Protein AF-A0A1J3FVU3-F1 (afdb_monomer_lite)

Organism: Noccaea caerulescens (NCBI:txid107243)

Radius of gyration: 33.13 Å; chains: 1; bounding box: 73×45×78 Å

Secondary structure (DSSP, 8-state):
--HHHHHHHHHHHHHHHHHHHT-----HHHHHHHHHHHHHHS-----TT----TT--GGGGGTT--HHHHHHHTEE---TTPPP-SS-EE-----S-TTTT-

Foldseek 3Di:
DPVPVVVVVVVVVVVVVVVVVPPPVPPVVNVVVVVVVVVVPPDDPPCVVPDDCPPPPVVVCPPPDDVVVVQVVQWDPDDVPDDDDPDIDGDDDDDPDVVVVD

Sequence (102 aa):
MGKGQAYSVVASVLMLVYLSSQIECSNQVHALSRLYMSKRGVGSMDTSHFKAVKDLKPSSLRGNVNQEELRKRDLIRRLPGQPPVDFDQYGGYVTVDESAGR

pLDDT: mean 77.28, std 14.69, range [48.22, 97.12]

Structure (mmCIF, N/CA/C/O backbone):
data_AF-A0A1J3FVU3-F1
#
_entry.id   AF-A0A1J3FVU3-F1
#
loop_
_atom_site.group_PDB
_atom_site.id
_atom_site.type_symbol
_atom_site.label_atom_id
_atom_site.label_alt_id
_atom_site.label_comp_id
_atom_site.label_asym_id
_atom_site.label_entity_id
_atom_site.label_seq_id
_atom_site.pdbx_PDB_ins_code
_atom_site.Cartn_x
_atom_site.Cartn_y
_atom_site.Cartn_z
_atom_site.occupancy
_atom_site.B_iso_or_equiv
_atom_site.auth_seq_id
_atom_site.auth_comp_id
_atom_site.auth_asym_id
_atom_site.auth_atom_id
_atom_site.pdbx_PDB_model_num
ATOM 1 N N . MET A 1 1 ? -54.682 -20.276 50.214 1.00 52.09 1 MET A N 1
ATOM 2 C CA . MET A 1 1 ? -53.312 -20.186 49.655 1.00 52.09 1 MET A CA 1
ATOM 3 C C . MET A 1 1 ? -52.701 -18.860 50.082 1.00 52.09 1 MET A C 1
ATOM 5 O O . MET A 1 1 ? -53.370 -17.859 49.947 1.00 52.09 1 MET A O 1
ATOM 9 N N . GLY A 1 2 ? -51.505 -18.718 50.634 1.00 61.28 2 GLY A N 1
ATOM 10 C CA . GLY A 1 2 ? -50.454 -19.671 50.947 1.00 61.28 2 GLY A CA 1
ATOM 11 C C . GLY A 1 2 ? -49.245 -18.845 51.379 1.00 61.28 2 GLY A C 1
ATOM 12 O O . GLY A 1 2 ? -48.438 -18.484 50.538 1.00 61.28 2 GLY A O 1
ATOM 13 N N . LYS A 1 3 ? -49.113 -18.505 52.669 1.00 60.56 3 LYS A N 1
ATOM 14 C CA . LYS A 1 3 ? -47.926 -17.782 53.178 1.00 60.56 3 LYS A CA 1
ATOM 15 C C . LYS A 1 3 ? -46.625 -18.494 52.763 1.00 60.56 3 LYS A C 1
ATOM 17 O O . LYS A 1 3 ? -45.663 -17.840 52.392 1.00 60.56 3 LYS A O 1
ATOM 22 N N . GLY A 1 4 ? -46.651 -19.830 52.682 1.00 71.94 4 GLY A N 1
ATOM 23 C CA . GLY A 1 4 ? -45.573 -20.645 52.105 1.00 71.94 4 GLY A CA 1
ATOM 24 C C . GLY A 1 4 ? -45.281 -20.393 50.616 1.00 71.94 4 GLY A C 1
ATOM 25 O O . GLY A 1 4 ? -44.127 -20.459 50.215 1.00 71.94 4 GLY A O 1
ATOM 26 N N . GLN A 1 5 ? -46.286 -20.033 49.809 1.00 72.81 5 GLN A N 1
ATOM 27 C CA . GLN A 1 5 ? -46.096 -19.620 48.411 1.00 72.81 5 GLN A CA 1
ATOM 28 C C . GLN A 1 5 ? -45.350 -18.282 48.338 1.00 72.81 5 GLN A C 1
ATOM 30 O O . GLN A 1 5 ? -44.442 -18.138 47.532 1.00 72.81 5 GLN A O 1
ATOM 35 N N . ALA A 1 6 ? -45.656 -17.333 49.231 1.00 80.38 6 ALA A N 1
ATOM 36 C CA . ALA A 1 6 ? -44.948 -16.054 49.283 1.00 80.38 6 ALA A CA 1
ATOM 37 C C . ALA A 1 6 ? -43.465 -16.226 49.663 1.00 80.38 6 ALA A C 1
ATOM 39 O O . ALA A 1 6 ? -42.600 -15.653 49.007 1.00 80.38 6 ALA A O 1
ATOM 40 N N . TYR A 1 7 ? -43.151 -17.066 50.657 1.00 86.31 7 TYR A N 1
ATOM 41 C CA . TYR A 1 7 ? -41.756 -17.376 51.004 1.00 86.31 7 TYR A CA 1
ATOM 42 C C . TYR A 1 7 ? -41.020 -18.111 49.882 1.00 86.31 7 TYR A C 1
ATOM 44 O O . TYR A 1 7 ? -39.853 -17.826 49.632 1.00 86.31 7 TYR A O 1
ATOM 52 N N . SER A 1 8 ? -41.704 -19.017 49.177 1.00 87.44 8 SER A N 1
ATOM 53 C CA . SER A 1 8 ? -41.144 -19.717 48.019 1.00 87.44 8 SER A CA 1
ATOM 54 C C . SER A 1 8 ? -40.815 -18.753 46.876 1.00 87.44 8 SER A C 1
ATOM 56 O O . SER A 1 8 ? -39.725 -18.832 46.312 1.00 87.44 8 SER A O 1
ATOM 58 N N . VAL A 1 9 ? -41.699 -17.791 46.596 1.00 90.69 9 VAL A N 1
ATOM 59 C CA . VAL A 1 9 ? -41.454 -16.744 45.596 1.00 90.69 9 VAL A CA 1
ATOM 60 C C . VAL A 1 9 ? -40.267 -15.875 46.012 1.00 90.69 9 VAL A C 1
ATOM 62 O O . VAL A 1 9 ? -39.345 -15.695 45.222 1.00 90.69 9 VAL A O 1
ATOM 65 N N . VAL A 1 10 ? -40.218 -15.407 47.261 1.00 91.75 10 VAL A N 1
ATOM 66 C CA . VAL A 1 10 ? -39.093 -14.594 47.758 1.00 91.75 10 VAL A CA 1
ATOM 67 C C . VAL A 1 10 ? -37.770 -15.363 47.679 1.00 91.75 10 VAL A C 1
ATOM 69 O O . VAL A 1 10 ? -36.782 -14.821 47.189 1.00 91.75 10 VAL A O 1
ATOM 72 N N . ALA A 1 11 ? -37.747 -16.637 48.076 1.00 91.81 11 ALA A N 1
ATOM 73 C CA . ALA A 1 11 ? -36.559 -17.480 47.967 1.00 91.81 11 ALA A CA 1
ATOM 74 C C . ALA A 1 11 ? -36.118 -17.672 46.505 1.00 91.81 11 ALA A C 1
ATOM 76 O O . ALA A 1 11 ? -34.929 -17.585 46.207 1.00 91.81 11 ALA A O 1
ATOM 77 N N . SER A 1 12 ? -37.064 -17.871 45.581 1.00 90.12 12 SER A N 1
ATOM 78 C CA . SER A 1 12 ? -36.758 -17.997 44.150 1.00 90.12 12 SER A CA 1
ATOM 79 C C . SER A 1 12 ? -36.174 -16.709 43.559 1.00 90.12 12 SER A C 1
ATOM 81 O O . SER A 1 12 ? -35.201 -16.766 42.810 1.00 90.12 12 SER A O 1
ATOM 83 N N . VAL A 1 13 ? -36.690 -15.542 43.960 1.00 93.25 13 VAL A N 1
ATOM 84 C CA . VAL A 1 13 ? -36.169 -14.234 43.539 1.00 93.25 13 VAL A CA 1
ATOM 85 C C . VAL A 1 13 ? -34.751 -14.024 44.069 1.00 93.25 13 VAL A C 1
ATOM 87 O O . VAL A 1 13 ? -33.869 -13.637 43.308 1.00 93.25 13 VAL A O 1
ATOM 90 N N . LEU A 1 14 ? -34.497 -14.341 45.342 1.00 91.12 14 LEU A N 1
ATOM 91 C CA . LEU A 1 14 ? -33.158 -14.242 45.932 1.00 91.12 14 LEU A CA 1
ATOM 92 C C . LEU A 1 14 ? -32.148 -15.172 45.241 1.00 91.12 14 LEU A C 1
ATOM 94 O O . LEU A 1 14 ? -31.016 -14.763 44.989 1.00 91.12 14 LEU A O 1
ATOM 98 N N . MET A 1 15 ? -32.563 -16.388 44.872 1.00 91.12 15 MET A N 1
ATOM 99 C CA . MET A 1 15 ? -31.726 -17.324 44.114 1.00 91.12 15 MET A CA 1
ATOM 100 C C . MET A 1 15 ? -31.393 -16.805 42.711 1.00 91.12 15 MET A C 1
ATOM 102 O O . MET A 1 15 ? -30.247 -16.914 42.277 1.00 91.12 15 MET A O 1
ATOM 106 N N . LEU A 1 16 ? -32.361 -16.207 42.011 1.00 88.12 16 LEU A N 1
ATOM 107 C CA . LEU A 1 16 ? -32.132 -15.605 40.693 1.00 88.12 16 LEU A CA 1
ATOM 108 C C . LEU A 1 16 ? -31.172 -14.411 40.769 1.00 88.12 16 LEU A C 1
ATOM 110 O O . LEU A 1 16 ? -30.280 -14.293 39.930 1.00 88.12 16 LEU A O 1
ATOM 114 N N . VAL A 1 17 ? -31.302 -13.568 41.798 1.00 88.69 17 VAL A N 1
ATOM 115 C CA . VAL A 1 17 ? -30.371 -12.454 42.040 1.00 88.69 17 VAL A CA 1
ATOM 116 C C . VAL A 1 17 ? -28.959 -12.981 42.307 1.00 88.69 17 VAL A C 1
ATOM 118 O O . VAL A 1 17 ? -28.018 -12.526 41.658 1.00 88.69 17 VAL A O 1
ATOM 121 N N . TYR A 1 18 ? -28.807 -13.992 43.167 1.00 87.62 18 TYR A N 1
ATOM 122 C CA . TYR A 1 18 ? -27.510 -14.614 43.453 1.00 87.62 18 TYR A CA 1
ATOM 123 C C . TYR A 1 18 ? -26.842 -15.198 42.197 1.00 87.62 18 TYR A C 1
ATOM 125 O O . TYR A 1 18 ? -25.661 -14.960 41.950 1.00 87.62 18 TYR A O 1
ATOM 133 N N . LEU A 1 19 ? -27.609 -15.904 41.360 1.00 83.19 19 LEU A N 1
ATOM 134 C CA . LEU A 1 19 ?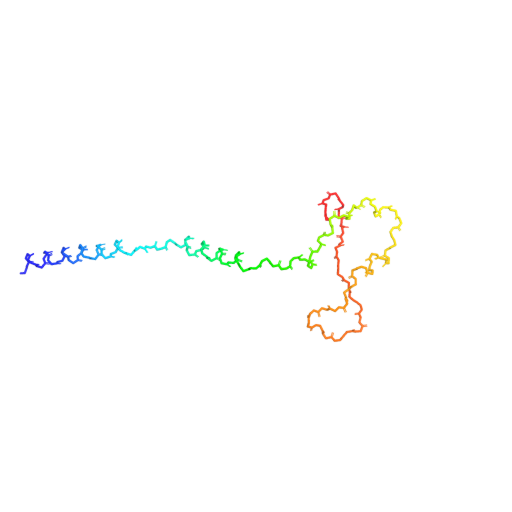 -27.131 -16.437 40.081 1.00 83.19 19 LEU A CA 1
ATOM 135 C C . LEU A 1 19 ? -26.708 -15.321 39.117 1.00 83.19 19 LEU A C 1
ATOM 137 O O . LEU A 1 19 ? -25.677 -15.446 38.462 1.00 83.19 19 LEU A O 1
ATOM 141 N N . SER A 1 20 ? -27.456 -14.214 39.059 1.00 77.19 20 SER A N 1
ATOM 142 C CA . SER A 1 20 ? -27.122 -13.070 38.200 1.00 77.19 20 SER A CA 1
ATOM 143 C C . SER A 1 20 ? -25.865 -12.315 38.647 1.00 77.19 20 SER A C 1
ATOM 145 O O . SER A 1 20 ? -25.141 -11.802 37.799 1.00 77.19 20 SER A O 1
ATOM 147 N N . SER A 1 21 ? -25.543 -12.308 39.947 1.00 74.38 21 SER A N 1
ATOM 148 C CA . SER A 1 21 ? -24.286 -11.745 40.466 1.00 74.38 21 SER A CA 1
ATOM 149 C C . SER A 1 21 ? -23.052 -12.567 40.084 1.00 74.38 21 SER A C 1
ATOM 151 O O . SER A 1 21 ? -21.954 -12.023 40.047 1.00 74.38 21 SER A O 1
ATOM 153 N N . GLN A 1 22 ? -23.226 -13.860 39.788 1.00 67.75 22 GLN A N 1
ATOM 154 C CA . GLN A 1 22 ? -22.149 -14.751 39.340 1.00 67.75 22 GLN A CA 1
ATOM 155 C C . GLN A 1 22 ? -21.923 -14.709 37.826 1.00 67.75 22 GLN A C 1
ATOM 157 O O . GLN A 1 22 ? -20.960 -15.293 37.331 1.00 67.75 22 GLN A O 1
ATOM 162 N N . ILE A 1 23 ? -22.788 -14.014 37.077 1.00 68.69 23 ILE A N 1
ATOM 163 C CA . ILE A 1 23 ? -22.532 -13.690 35.675 1.00 68.69 23 ILE A CA 1
ATOM 164 C C . ILE A 1 23 ? -21.496 -12.568 35.683 1.00 68.69 23 ILE A C 1
ATOM 166 O O . ILE A 1 23 ? -21.810 -11.385 35.572 1.00 68.69 23 ILE A O 1
ATOM 170 N N . GLU A 1 24 ? -20.241 -12.959 35.880 1.00 61.56 24 GLU A N 1
ATOM 171 C CA . GLU A 1 24 ? -19.076 -12.114 35.697 1.00 61.56 24 GLU A CA 1
ATOM 172 C C . GLU A 1 24 ? -19.082 -11.690 34.225 1.00 61.56 24 GLU A C 1
ATOM 174 O O . GLU A 1 24 ? -18.655 -12.418 33.326 1.00 61.56 24 GLU A O 1
ATOM 179 N N . CYS A 1 25 ? -19.710 -10.545 33.955 1.00 54.75 25 CYS A N 1
ATOM 180 C CA . CYS A 1 25 ? -19.777 -9.962 32.631 1.00 54.75 25 CYS A CA 1
ATOM 181 C C . CYS A 1 25 ? -18.339 -9.620 32.258 1.00 54.75 25 CYS A C 1
ATOM 183 O O . CYS A 1 25 ? -17.805 -8.589 32.666 1.00 54.75 25 CYS A O 1
ATOM 185 N N . SER A 1 26 ? -17.663 -10.530 31.555 1.00 66.00 26 SER A N 1
ATOM 186 C CA . SER A 1 26 ? -16.329 -10.265 31.048 1.00 66.00 26 SER A CA 1
ATOM 187 C C . SER A 1 26 ? -16.460 -9.038 30.160 1.00 66.00 26 SER A C 1
ATOM 189 O O . SER A 1 26 ? -17.099 -9.101 29.106 1.00 66.00 26 SER A O 1
ATOM 191 N N . ASN A 1 27 ? -15.934 -7.908 30.632 1.00 73.00 27 ASN A N 1
ATOM 192 C CA . ASN A 1 27 ? -16.123 -6.633 29.964 1.00 73.00 27 ASN A CA 1
ATOM 193 C C . ASN A 1 27 ? -15.737 -6.796 28.493 1.00 73.00 27 ASN A C 1
ATOM 195 O O . ASN A 1 27 ? -14.664 -7.317 28.185 1.00 73.00 27 ASN A O 1
ATOM 199 N N . GLN A 1 28 ? -16.584 -6.331 27.576 1.00 76.62 28 GLN A N 1
ATOM 200 C CA . GLN A 1 28 ? -16.299 -6.336 26.136 1.00 76.62 28 GLN A CA 1
ATOM 201 C C . GLN A 1 28 ? -14.924 -5.707 25.831 1.00 76.62 28 GLN A C 1
ATOM 203 O O . GLN A 1 28 ? -14.226 -6.121 24.909 1.00 76.62 28 GLN A O 1
ATOM 208 N N . VAL A 1 29 ? -14.493 -4.771 26.682 1.00 80.88 29 VAL A N 1
ATOM 209 C CA . VAL A 1 29 ? -13.154 -4.166 26.719 1.00 80.88 29 VAL A CA 1
ATOM 210 C C . VAL A 1 29 ? -12.036 -5.204 26.866 1.00 80.88 29 VAL A C 1
ATOM 212 O O . VAL A 1 29 ? -11.013 -5.098 26.199 1.00 80.88 29 VAL A O 1
ATOM 215 N N . HIS A 1 30 ? -12.216 -6.227 27.699 1.00 82.94 30 HIS A N 1
ATOM 216 C CA . HIS A 1 30 ? -11.240 -7.295 27.904 1.00 82.94 30 HIS A CA 1
ATOM 217 C C . HIS A 1 30 ? -11.138 -8.212 26.674 1.00 82.94 30 HIS A C 1
ATOM 219 O O . HIS A 1 30 ? -10.037 -8.569 26.251 1.00 82.94 30 HIS A O 1
ATOM 225 N N . ALA A 1 31 ? -12.273 -8.528 26.039 1.00 84.12 31 ALA A N 1
ATOM 226 C CA . ALA A 1 31 ? -12.302 -9.263 24.774 1.00 84.12 31 ALA A CA 1
ATOM 227 C C . ALA A 1 31 ? -11.647 -8.463 23.631 1.00 84.12 31 ALA A C 1
ATOM 229 O O . ALA A 1 31 ? -10.825 -9.002 22.888 1.00 84.12 31 ALA A O 1
ATOM 230 N N . LEU A 1 32 ? -11.937 -7.160 23.540 1.00 83.25 32 LEU A N 1
ATOM 231 C CA . LEU A 1 32 ? -11.323 -6.251 22.572 1.00 83.25 32 LEU A CA 1
ATOM 232 C C . LEU A 1 32 ? -9.816 -6.091 22.812 1.00 83.25 32 LEU A C 1
ATOM 234 O O . LEU A 1 32 ? -9.038 -6.128 21.863 1.00 83.25 32 LEU A O 1
ATOM 238 N N . SER A 1 33 ? -9.395 -5.966 24.073 1.00 85.75 33 SER A N 1
ATOM 239 C CA . SER A 1 33 ? -7.984 -5.890 24.463 1.00 85.75 33 SER A CA 1
ATOM 240 C C . SER A 1 33 ? -7.229 -7.157 24.053 1.00 85.75 33 SER A C 1
ATOM 242 O O . SER A 1 33 ? -6.186 -7.068 23.406 1.00 85.75 33 SER A O 1
ATOM 244 N N . ARG A 1 34 ? -7.794 -8.348 24.304 1.00 86.25 34 ARG A N 1
ATOM 245 C CA . ARG A 1 34 ? -7.217 -9.624 23.840 1.00 86.25 34 ARG A CA 1
ATOM 246 C C . ARG A 1 34 ? -7.073 -9.682 22.320 1.00 86.25 34 ARG A C 1
ATOM 248 O O . ARG A 1 34 ? -6.019 -10.091 21.842 1.00 86.25 34 ARG A O 1
ATOM 255 N N . LEU A 1 35 ? -8.088 -9.247 21.572 1.00 85.69 35 LEU A N 1
ATOM 256 C CA . LEU A 1 35 ? -8.059 -9.224 20.105 1.00 85.69 35 LEU A CA 1
ATOM 257 C C . LEU A 1 35 ? -7.040 -8.212 19.555 1.00 85.69 35 LEU A C 1
ATOM 259 O O . LEU A 1 35 ? -6.337 -8.473 18.579 1.00 85.69 35 LEU A O 1
ATOM 263 N N . TYR A 1 36 ? -6.920 -7.055 20.200 1.00 83.06 36 TYR A N 1
ATOM 264 C CA . TYR A 1 36 ? -5.924 -6.052 19.845 1.00 83.06 36 TYR A CA 1
ATOM 265 C C . TYR A 1 36 ? -4.496 -6.565 20.070 1.00 83.06 36 TYR A C 1
ATOM 267 O O . TYR A 1 36 ? -3.634 -6.422 19.199 1.00 83.06 36 TYR A O 1
ATOM 275 N N . MET A 1 37 ? -4.253 -7.211 21.213 1.00 80.50 37 MET A N 1
ATOM 276 C CA . MET A 1 37 ? -2.949 -7.788 21.538 1.00 80.50 37 MET A CA 1
ATOM 277 C C . MET A 1 37 ? -2.619 -8.995 20.655 1.00 80.50 37 MET A C 1
ATOM 279 O O . MET A 1 37 ? -1.475 -9.122 20.226 1.00 80.50 37 MET A O 1
ATOM 283 N N . SER A 1 38 ? -3.599 -9.830 20.288 1.00 78.56 38 SER A N 1
ATOM 284 C CA . SER A 1 38 ? -3.374 -10.924 19.334 1.00 78.56 38 SER A CA 1
ATOM 285 C C . SER A 1 38 ? -3.026 -10.403 17.939 1.00 78.56 38 SER A C 1
ATOM 287 O O . SER A 1 38 ? -2.141 -10.953 17.291 1.00 78.56 38 SER A O 1
ATOM 289 N N . LYS A 1 39 ? -3.654 -9.304 17.491 1.00 73.25 39 LYS A N 1
ATOM 290 C CA . LYS A 1 39 ? -3.312 -8.650 16.218 1.00 73.25 39 LYS A CA 1
ATOM 291 C C . LYS A 1 39 ? -1.896 -8.060 16.229 1.00 73.25 39 LYS A C 1
ATOM 293 O O . LYS A 1 39 ? -1.245 -8.041 15.192 1.00 73.25 39 LYS A O 1
ATOM 298 N N . ARG A 1 40 ? -1.414 -7.580 17.380 1.00 64.94 40 ARG A N 1
ATOM 299 C CA . ARG A 1 40 ? -0.036 -7.080 17.539 1.00 64.94 40 ARG A CA 1
ATOM 300 C C . ARG A 1 40 ? 1.006 -8.188 17.714 1.00 64.94 40 ARG A C 1
ATOM 302 O O . ARG A 1 40 ? 2.161 -7.966 17.372 1.00 64.94 40 ARG A O 1
ATOM 309 N N . GLY A 1 41 ? 0.617 -9.345 18.252 1.00 61.69 41 GLY A N 1
ATOM 310 C CA . GLY A 1 41 ? 1.520 -10.467 18.533 1.00 61.69 41 GLY A CA 1
ATOM 311 C C . GLY A 1 41 ? 1.877 -11.322 17.315 1.00 61.69 41 GLY A C 1
ATOM 312 O O . GLY A 1 41 ? 2.876 -12.038 17.346 1.00 61.69 41 GLY A O 1
ATOM 313 N N . VAL A 1 42 ? 1.105 -11.241 16.228 1.00 59.81 42 VAL A N 1
ATOM 314 C CA . VAL A 1 42 ? 1.441 -11.917 14.971 1.00 59.81 42 VAL A CA 1
ATOM 315 C C . VAL A 1 42 ? 2.418 -11.044 14.205 1.00 59.81 42 VAL A C 1
ATOM 317 O O . VAL A 1 42 ? 2.002 -10.161 13.465 1.00 59.81 42 VAL A O 1
ATOM 320 N N .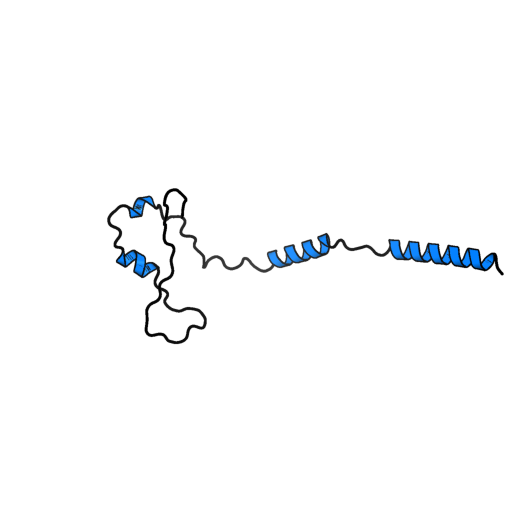 GLY A 1 43 ? 3.701 -11.317 14.465 1.00 62.03 43 GLY A N 1
ATOM 321 C CA . GLY A 1 43 ? 4.848 -11.104 13.589 1.00 62.03 43 GLY A CA 1
ATOM 322 C C . GLY A 1 43 ? 4.963 -9.709 13.002 1.00 62.03 43 GLY A C 1
ATOM 323 O O . GLY A 1 43 ? 4.176 -9.343 12.141 1.00 62.03 43 GLY A O 1
ATOM 324 N N . SER A 1 44 ? 6.001 -8.977 13.422 1.00 62.34 44 SER A N 1
ATOM 325 C CA . SER A 1 44 ? 6.589 -7.848 12.691 1.00 62.34 44 SER A CA 1
ATOM 326 C C . SER A 1 44 ? 6.347 -8.006 11.192 1.00 62.34 44 SER A C 1
ATOM 328 O O . SER A 1 44 ? 7.072 -8.751 10.533 1.00 62.34 44 SER A O 1
ATOM 330 N N . MET A 1 45 ? 5.282 -7.372 10.684 1.00 64.69 45 MET A N 1
ATOM 331 C CA . MET A 1 45 ? 4.943 -7.441 9.273 1.00 64.69 45 MET A CA 1
ATOM 332 C C . MET A 1 45 ? 6.188 -6.964 8.556 1.00 64.69 45 MET A C 1
ATOM 334 O O . MET A 1 45 ? 6.684 -5.883 8.894 1.00 64.69 45 MET A O 1
ATOM 338 N N . ASP A 1 46 ? 6.741 -7.820 7.696 1.00 64.44 46 ASP A N 1
ATOM 339 C CA . ASP A 1 46 ? 8.034 -7.577 7.084 1.00 64.44 46 ASP A CA 1
ATOM 340 C C . ASP A 1 46 ? 7.968 -6.277 6.286 1.00 64.44 46 ASP A C 1
ATOM 342 O O . ASP A 1 46 ? 7.477 -6.196 5.162 1.00 64.44 46 ASP A O 1
ATOM 346 N N . THR A 1 47 ? 8.407 -5.220 6.950 1.00 64.50 47 THR A N 1
ATOM 347 C CA . THR A 1 47 ? 8.442 -3.860 6.437 1.00 64.50 47 THR A CA 1
ATOM 348 C C . THR A 1 47 ? 9.804 -3.586 5.817 1.00 64.50 47 THR A C 1
ATOM 350 O O . THR A 1 47 ? 10.024 -2.480 5.333 1.00 64.50 47 THR A O 1
ATOM 353 N N . SER A 1 48 ? 10.699 -4.586 5.758 1.00 67.25 48 SER A N 1
ATOM 354 C CA . SER A 1 48 ? 11.999 -4.467 5.095 1.00 67.25 48 SER A CA 1
ATOM 355 C C . SER A 1 48 ? 11.860 -4.181 3.597 1.00 67.25 48 SER A C 1
ATOM 357 O O . SER A 1 48 ? 12.683 -3.463 3.030 1.00 67.25 48 SER A O 1
ATOM 359 N N . HIS A 1 49 ? 10.771 -4.643 2.972 1.00 66.75 49 HIS A N 1
ATOM 360 C CA . HIS A 1 49 ? 10.418 -4.298 1.594 1.00 66.75 49 HIS A CA 1
ATOM 361 C C . HIS A 1 49 ? 10.025 -2.825 1.415 1.00 66.75 49 HIS A C 1
ATOM 363 O O . HIS A 1 49 ? 10.128 -2.291 0.311 1.00 66.75 49 HIS A O 1
ATOM 369 N N . PHE A 1 50 ? 9.594 -2.143 2.479 1.00 67.94 50 PHE A N 1
ATOM 370 C CA . PHE A 1 50 ? 9.205 -0.739 2.434 1.00 67.94 50 PHE A CA 1
ATOM 371 C C . PHE A 1 50 ? 10.312 0.147 3.007 1.00 67.94 50 PHE A C 1
ATOM 373 O O . PHE A 1 50 ? 10.278 0.598 4.153 1.00 67.94 50 PHE A O 1
ATOM 380 N N . LYS A 1 51 ? 11.306 0.456 2.173 1.00 66.00 51 LYS A N 1
ATOM 381 C CA . LYS A 1 51 ? 12.272 1.510 2.481 1.00 66.00 51 LYS A CA 1
ATOM 382 C C . LYS A 1 51 ? 11.657 2.852 2.095 1.00 66.00 51 LYS A C 1
ATOM 384 O O . LYS A 1 51 ? 11.774 3.287 0.953 1.00 66.00 51 LYS A O 1
ATOM 389 N N . ALA A 1 52 ? 10.986 3.504 3.047 1.00 60.41 52 ALA A N 1
ATOM 390 C CA . ALA A 1 52 ? 10.574 4.894 2.877 1.00 60.41 52 ALA A CA 1
ATOM 391 C C . ALA A 1 52 ? 11.804 5.707 2.447 1.00 60.41 52 ALA A C 1
ATOM 393 O O . ALA A 1 52 ? 12.820 5.710 3.150 1.00 60.41 52 ALA A O 1
ATOM 394 N N . VAL A 1 53 ? 11.738 6.348 1.280 1.00 64.56 53 VAL A N 1
ATOM 395 C CA . VAL A 1 53 ? 12.834 7.172 0.770 1.00 64.56 53 VAL A CA 1
ATOM 396 C C . VAL A 1 53 ? 12.884 8.450 1.608 1.00 64.56 53 VAL A C 1
ATOM 398 O O . VAL A 1 53 ? 12.290 9.463 1.261 1.00 64.56 53 VAL A O 1
ATOM 401 N N . LYS A 1 54 ? 13.544 8.381 2.769 1.00 59.47 54 LYS A N 1
ATOM 402 C CA . LYS A 1 54 ? 13.672 9.503 3.714 1.00 59.47 54 LYS A CA 1
ATOM 403 C C . LYS A 1 54 ? 14.630 10.595 3.221 1.00 59.47 54 LYS A C 1
ATOM 405 O O . LYS A 1 54 ? 14.595 11.699 3.746 1.00 59.47 54 LYS A O 1
ATOM 410 N N . ASP A 1 55 ? 15.426 10.301 2.192 1.00 54.34 55 ASP A N 1
ATOM 411 C CA . ASP A 1 55 ? 16.541 11.147 1.750 1.00 54.34 55 ASP A CA 1
ATOM 412 C C . ASP A 1 55 ? 16.330 11.834 0.393 1.00 54.34 55 ASP A C 1
ATOM 414 O O . ASP A 1 55 ? 17.278 12.372 -0.183 1.00 54.34 55 ASP A O 1
ATOM 418 N N . LEU A 1 56 ? 15.102 11.883 -0.136 1.00 56.50 56 LEU A N 1
ATOM 419 C CA . LEU A 1 56 ? 14.819 12.819 -1.226 1.00 56.50 56 LEU A CA 1
ATOM 420 C C . LEU A 1 56 ? 14.699 14.213 -0.621 1.00 56.50 56 LEU A C 1
ATOM 422 O O . LEU A 1 56 ? 13.610 14.677 -0.302 1.00 56.50 56 LEU A O 1
ATOM 426 N N . LYS A 1 57 ? 15.839 14.889 -0.457 1.00 53.88 57 LYS A N 1
ATOM 427 C CA . LYS A 1 57 ? 15.848 16.346 -0.354 1.00 53.88 57 LYS A CA 1
ATOM 428 C C . LYS A 1 57 ? 15.189 16.878 -1.634 1.00 53.88 57 LYS A C 1
ATOM 430 O O . LYS A 1 57 ? 15.792 16.741 -2.697 1.00 53.88 57 LYS A O 1
ATOM 435 N N . PRO A 1 58 ? 14.006 17.513 -1.580 1.00 52.34 58 PRO A N 1
ATOM 436 C CA . PRO A 1 58 ? 13.412 18.119 -2.773 1.00 52.34 58 PRO A CA 1
ATOM 437 C C . PRO A 1 58 ? 14.335 19.193 -3.377 1.00 52.34 58 PRO A C 1
ATOM 439 O O . PRO A 1 58 ? 14.287 19.470 -4.571 1.00 52.34 58 PRO A O 1
ATOM 442 N N . SER A 1 59 ? 15.270 19.731 -2.585 1.00 48.44 59 SER A N 1
ATOM 443 C CA . SER A 1 59 ? 16.249 20.721 -3.028 1.00 48.44 59 SER A CA 1
ATOM 444 C C . SER A 1 59 ? 17.377 20.189 -3.924 1.00 48.44 59 SER A C 1
ATOM 446 O O . SER A 1 59 ? 17.997 21.000 -4.609 1.00 48.44 59 SER A O 1
ATOM 448 N N . SER A 1 60 ? 17.645 18.875 -3.992 1.00 48.22 60 SER A N 1
ATOM 449 C CA . SER A 1 60 ? 18.629 18.322 -4.947 1.00 48.22 60 SER A CA 1
ATOM 450 C C . SER A 1 60 ? 18.037 18.014 -6.326 1.00 48.22 60 SER A C 1
ATOM 452 O O . SER A 1 60 ? 18.790 17.739 -7.256 1.00 48.22 60 SER A O 1
ATOM 454 N N . LEU A 1 61 ? 16.713 18.124 -6.497 1.00 51.84 61 LEU A N 1
ATOM 455 C CA . LEU A 1 61 ? 16.039 17.975 -7.793 1.00 51.84 61 LEU A CA 1
ATOM 456 C C . LEU A 1 61 ? 16.014 19.273 -8.622 1.00 51.84 61 LEU A C 1
ATOM 458 O O . LEU A 1 61 ? 15.536 19.289 -9.753 1.00 51.84 61 LEU A O 1
ATOM 462 N N . ARG A 1 62 ? 16.543 20.375 -8.082 1.00 50.06 62 ARG A N 1
ATOM 463 C CA . ARG A 1 62 ? 16.513 21.691 -8.737 1.00 50.06 62 ARG A CA 1
ATOM 464 C C . ARG A 1 62 ? 17.644 21.915 -9.750 1.00 50.06 62 ARG A C 1
ATOM 466 O O . ARG A 1 62 ? 17.697 22.971 -10.372 1.00 50.06 62 ARG A O 1
ATOM 473 N N . GLY A 1 63 ? 18.547 20.946 -9.917 1.00 52.03 63 GLY A N 1
ATOM 474 C CA . GLY A 1 63 ? 19.599 20.967 -10.935 1.00 52.03 63 GLY A CA 1
ATOM 475 C C . GLY A 1 63 ? 19.324 19.928 -12.017 1.00 52.03 63 GLY A C 1
ATOM 476 O O . GLY A 1 63 ? 19.516 18.747 -11.760 1.00 52.03 63 GLY A O 1
ATOM 477 N N . ASN A 1 64 ? 18.867 20.362 -13.198 1.00 56.44 64 ASN A N 1
ATOM 478 C CA . ASN A 1 64 ? 18.743 19.564 -14.432 1.00 56.44 64 ASN A CA 1
ATOM 479 C C . ASN A 1 64 ? 18.345 18.090 -14.232 1.00 56.44 64 ASN A C 1
ATOM 481 O O . ASN A 1 64 ? 19.024 17.175 -14.699 1.00 56.44 64 ASN A O 1
ATOM 485 N N . VAL A 1 65 ? 17.239 17.835 -13.534 1.00 61.94 65 VAL A N 1
ATOM 486 C CA . VAL A 1 65 ? 16.735 16.467 -13.424 1.00 61.94 65 VAL A CA 1
ATOM 487 C C . VAL A 1 65 ? 16.118 16.079 -14.758 1.00 61.94 65 VAL A C 1
ATOM 489 O O . VAL A 1 65 ? 15.102 16.633 -15.174 1.00 61.94 65 VAL A O 1
ATOM 492 N N . ASN A 1 66 ? 16.746 15.117 -15.432 1.00 78.12 66 ASN A N 1
ATOM 493 C CA . ASN A 1 66 ? 16.202 14.533 -16.646 1.00 78.12 66 ASN A CA 1
ATOM 494 C C . ASN A 1 66 ? 14.845 13.880 -16.324 1.00 78.12 66 ASN A C 1
ATOM 496 O O . ASN A 1 66 ? 14.784 12.896 -15.584 1.00 78.12 66 ASN A O 1
ATOM 500 N N . GLN A 1 67 ? 13.759 14.426 -16.876 1.00 76.75 67 GLN A N 1
ATOM 501 C CA . GLN A 1 67 ? 12.400 13.904 -16.687 1.00 76.75 67 GLN A CA 1
ATOM 502 C C . GLN A 1 67 ? 12.274 12.444 -17.135 1.00 76.75 67 GLN A C 1
ATOM 504 O O . GLN A 1 67 ? 11.477 11.689 -16.578 1.00 76.75 67 GLN A O 1
ATOM 509 N N . GLU A 1 68 ? 13.095 12.018 -18.094 1.00 82.06 68 GLU A N 1
ATOM 510 C CA . GLU A 1 68 ? 13.118 10.636 -18.554 1.00 82.06 68 GLU A CA 1
ATOM 511 C C . GLU A 1 68 ? 13.576 9.671 -17.449 1.00 82.06 68 GLU A C 1
ATOM 513 O O . GLU A 1 68 ? 12.998 8.600 -17.274 1.00 82.06 68 GLU A O 1
ATOM 518 N N . GLU A 1 69 ? 14.552 10.080 -16.635 1.00 83.44 69 GLU A N 1
ATOM 519 C CA . GLU A 1 69 ? 15.041 9.290 -15.502 1.00 83.44 69 GLU A CA 1
ATOM 520 C C . GLU A 1 69 ? 14.046 9.271 -14.335 1.00 83.44 69 GLU A C 1
ATOM 522 O O . GLU A 1 69 ? 13.976 8.289 -13.597 1.00 83.44 69 GLU A O 1
ATOM 527 N N . LEU A 1 70 ? 13.238 10.324 -14.166 1.00 82.62 70 LEU A N 1
ATOM 528 C CA . LEU A 1 70 ? 12.119 10.309 -13.214 1.00 82.62 70 LEU A CA 1
ATOM 529 C C . LEU A 1 70 ? 11.067 9.285 -13.647 1.00 82.62 70 LEU A C 1
ATOM 531 O O . LEU A 1 70 ? 10.727 8.387 -12.883 1.00 82.62 70 LEU A O 1
ATOM 535 N N . ARG A 1 71 ? 10.627 9.358 -14.907 1.00 86.06 71 ARG A N 1
ATOM 536 C CA . ARG A 1 71 ? 9.613 8.456 -15.464 1.00 86.06 71 ARG A CA 1
ATOM 537 C C . ARG A 1 71 ? 10.057 6.993 -15.430 1.00 86.06 71 ARG A C 1
ATOM 539 O O . ARG A 1 71 ? 9.251 6.122 -15.120 1.00 86.06 71 ARG A O 1
ATOM 546 N N . LYS A 1 72 ? 11.331 6.701 -15.717 1.00 90.88 72 LYS A N 1
ATOM 547 C CA . LYS A 1 72 ? 11.881 5.334 -15.636 1.00 90.88 72 LYS A CA 1
ATOM 548 C C . LYS A 1 72 ? 11.775 4.736 -14.231 1.00 90.88 72 LYS A C 1
ATOM 550 O O . LYS A 1 72 ? 11.595 3.525 -14.118 1.00 90.88 72 LYS A O 1
ATOM 555 N N . ARG A 1 73 ? 11.868 5.556 -13.177 1.00 88.81 73 ARG A N 1
ATOM 556 C CA . ARG A 1 73 ? 11.714 5.100 -11.785 1.00 88.81 73 ARG A CA 1
ATOM 557 C C . ARG A 1 73 ? 10.279 4.724 -11.434 1.00 88.81 73 ARG A C 1
ATOM 559 O O . ARG A 1 73 ? 10.088 3.818 -10.631 1.00 88.81 73 ARG A O 1
ATOM 566 N N . ASP A 1 74 ? 9.309 5.356 -12.081 1.00 94.50 74 ASP A N 1
ATOM 567 C CA . ASP A 1 74 ? 7.888 5.094 -11.856 1.00 94.50 74 ASP A CA 1
ATOM 568 C C . ASP A 1 74 ? 7.352 3.938 -12.721 1.00 94.50 74 ASP A C 1
ATOM 570 O O . ASP A 1 74 ? 6.166 3.623 -12.652 1.00 94.50 74 ASP A O 1
ATOM 574 N N . LEU A 1 75 ? 8.191 3.292 -13.546 1.00 95.25 75 LEU A N 1
ATOM 575 C CA . LEU A 1 75 ? 7.786 2.190 -14.426 1.00 95.25 75 LEU A CA 1
ATOM 576 C C . LEU A 1 75 ? 7.342 0.956 -13.623 1.00 95.25 75 LEU A C 1
ATOM 578 O O . LEU A 1 75 ? 8.127 0.324 -12.911 1.00 95.25 75 LEU A O 1
ATOM 582 N N . ILE A 1 76 ? 6.097 0.542 -13.833 1.00 95.69 76 ILE A N 1
ATOM 583 C CA . ILE A 1 76 ? 5.514 -0.676 -13.278 1.00 95.69 76 ILE A CA 1
ATOM 584 C C . ILE A 1 76 ? 5.860 -1.844 -14.199 1.00 95.69 76 ILE A C 1
ATOM 586 O O . ILE A 1 76 ? 5.401 -1.918 -15.335 1.00 95.69 76 ILE A O 1
ATOM 590 N N . ARG A 1 77 ? 6.655 -2.793 -13.693 1.00 93.94 77 ARG A N 1
ATOM 591 C CA . ARG A 1 77 ? 7.063 -3.983 -14.460 1.00 93.94 77 ARG A CA 1
ATOM 592 C C . ARG A 1 77 ? 5.947 -5.014 -14.608 1.00 93.94 77 ARG A C 1
ATOM 594 O O . ARG A 1 77 ? 5.771 -5.559 -15.690 1.00 93.94 77 ARG A O 1
ATOM 601 N N . ARG A 1 78 ? 5.243 -5.328 -13.517 1.00 95.00 78 ARG A N 1
ATOM 602 C CA . ARG A 1 78 ? 4.113 -6.265 -13.504 1.00 95.00 78 ARG A CA 1
ATOM 603 C C . ARG A 1 78 ? 3.314 -6.107 -12.217 1.00 95.00 78 ARG A C 1
ATOM 605 O O . ARG A 1 78 ? 3.904 -6.057 -11.139 1.00 95.00 78 ARG A O 1
ATOM 612 N N . LEU A 1 79 ? 1.990 -6.080 -12.321 1.00 96.12 79 LEU A N 1
ATOM 613 C CA . LEU A 1 79 ? 1.100 -6.101 -11.162 1.00 96.12 79 LEU A CA 1
ATOM 614 C C . LEU A 1 79 ? 0.736 -7.544 -10.761 1.00 96.12 79 LEU A C 1
ATOM 616 O O . LEU A 1 79 ? 0.697 -8.438 -11.616 1.00 96.12 79 LEU A O 1
ATOM 620 N N . PRO A 1 80 ? 0.438 -7.802 -9.474 1.00 97.12 80 PRO A N 1
ATOM 621 C CA . PRO A 1 80 ? -0.068 -9.098 -9.030 1.00 97.12 80 PRO A CA 1
ATOM 622 C C . PRO A 1 80 ? -1.338 -9.493 -9.798 1.00 97.12 80 PRO A C 1
ATOM 624 O O . PRO A 1 80 ? -2.298 -8.731 -9.856 1.00 97.12 80 PRO A O 1
ATOM 627 N N . GLY A 1 81 ? -1.338 -10.682 -10.407 1.00 96.75 81 GLY A N 1
ATOM 628 C CA . GLY A 1 81 ? -2.475 -11.182 -11.193 1.00 96.75 81 GLY A CA 1
ATOM 629 C C . GLY A 1 81 ? -2.653 -10.540 -12.576 1.00 96.75 81 GLY A C 1
ATOM 630 O O . GLY A 1 81 ? -3.634 -10.838 -13.251 1.00 96.75 81 GLY A O 1
ATOM 631 N N . GLN A 1 82 ? -1.725 -9.686 -13.023 1.00 97.06 82 GLN A N 1
ATOM 632 C CA . GLN A 1 82 ? -1.838 -9.018 -14.319 1.00 97.06 82 GLN A CA 1
ATOM 633 C C . GLN A 1 82 ? -1.622 -9.999 -15.488 1.00 97.06 82 GLN A C 1
ATOM 635 O O . GLN A 1 82 ? -0.587 -10.692 -15.511 1.00 97.06 82 GLN A O 1
ATOM 640 N N . PRO A 1 83 ? -2.560 -10.058 -16.459 1.00 96.81 83 PRO A N 1
ATOM 641 C CA . PRO A 1 83 ? -2.358 -10.784 -17.710 1.00 96.81 83 PRO A CA 1
ATOM 642 C C . PRO A 1 83 ? -1.268 -10.106 -18.564 1.00 96.81 83 PRO A C 1
ATOM 644 O O . PRO A 1 83 ?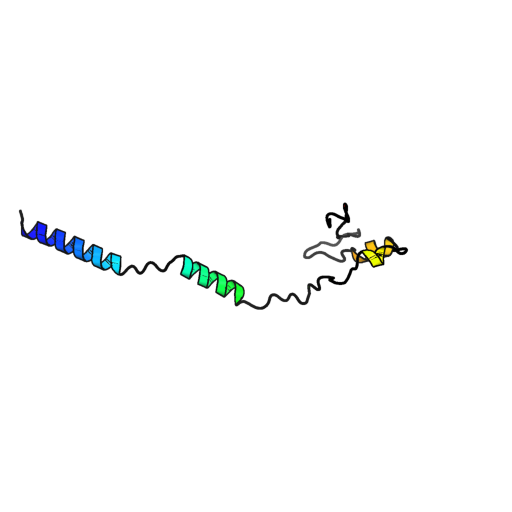 -0.903 -8.964 -18.286 1.00 96.81 83 PRO A O 1
ATOM 647 N N . PRO A 1 84 ? -0.723 -10.779 -19.592 1.00 95.38 84 PRO A N 1
ATOM 648 C CA . PRO A 1 84 ? 0.213 -10.151 -20.522 1.00 95.38 84 PRO A CA 1
ATOM 649 C C . PRO A 1 84 ? -0.421 -8.925 -21.190 1.00 95.38 84 PRO A C 1
ATOM 651 O O . PRO A 1 84 ? -1.574 -8.983 -21.618 1.00 95.38 84 PRO A O 1
ATOM 654 N N . VAL A 1 85 ? 0.325 -7.825 -21.250 1.00 95.69 85 VAL A N 1
ATOM 655 C CA . VAL A 1 85 ? -0.098 -6.558 -21.857 1.00 95.69 85 VAL A CA 1
ATOM 656 C C . VAL A 1 85 ? 1.049 -5.980 -22.678 1.00 95.69 85 VAL A C 1
ATOM 658 O O . VAL A 1 85 ? 2.208 -6.099 -22.284 1.00 95.69 85 VAL A O 1
ATOM 661 N N . ASP A 1 86 ? 0.714 -5.320 -23.785 1.00 96.19 86 ASP A N 1
ATOM 662 C CA . ASP A 1 86 ? 1.689 -4.816 -24.765 1.00 96.19 86 ASP A CA 1
ATOM 663 C C . ASP A 1 86 ? 2.025 -3.327 -24.568 1.00 96.19 86 ASP A C 1
ATOM 665 O O . ASP A 1 86 ? 2.497 -2.655 -25.484 1.00 96.19 86 ASP A O 1
ATOM 669 N N . PHE A 1 87 ? 1.746 -2.780 -23.383 1.00 96.69 87 PHE A N 1
ATOM 670 C CA . PHE A 1 87 ? 1.982 -1.374 -23.070 1.00 96.69 87 PHE A CA 1
ATOM 671 C C . PHE A 1 87 ? 2.647 -1.189 -21.709 1.00 96.69 87 PHE A C 1
ATOM 673 O O . PHE A 1 87 ? 2.380 -1.920 -20.750 1.00 96.69 87 PHE A O 1
ATOM 680 N N . ASP A 1 88 ? 3.473 -0.148 -21.625 1.00 95.56 88 ASP A N 1
ATOM 681 C CA . ASP A 1 88 ? 4.125 0.268 -20.390 1.00 95.56 88 ASP A CA 1
ATOM 682 C C . ASP A 1 88 ? 3.143 0.994 -19.466 1.00 95.56 88 ASP A C 1
ATOM 684 O O . ASP A 1 88 ? 2.311 1.796 -19.898 1.00 95.56 88 ASP A O 1
ATOM 688 N N . GLN A 1 89 ? 3.273 0.746 -18.166 1.00 95.88 89 GLN A N 1
ATOM 689 C CA . GLN A 1 89 ? 2.487 1.400 -17.122 1.00 95.88 89 GLN A CA 1
ATOM 690 C C . GLN A 1 89 ? 3.420 2.103 -16.148 1.00 95.88 89 GLN A C 1
ATOM 692 O O . GLN A 1 89 ? 4.503 1.606 -15.854 1.00 95.88 89 GLN A O 1
ATOM 697 N N . TYR A 1 90 ? 2.988 3.244 -15.620 1.00 95.38 90 TYR A N 1
ATOM 698 C CA . TYR A 1 90 ? 3.761 4.033 -14.667 1.00 95.38 90 TYR A CA 1
ATOM 699 C C . TYR A 1 90 ? 2.884 4.391 -13.465 1.00 95.38 90 TYR A C 1
ATOM 701 O O . TYR A 1 90 ? 1.686 4.621 -13.629 1.00 95.38 90 TYR A O 1
ATOM 709 N N . GLY A 1 91 ? 3.460 4.437 -12.264 1.00 94.44 91 GLY A N 1
ATOM 710 C CA . GLY A 1 91 ? 2.746 4.777 -11.034 1.00 94.44 91 GLY A CA 1
ATOM 711 C C . GLY A 1 91 ? 3.637 5.523 -10.051 1.00 94.44 91 GLY A C 1
ATOM 712 O O . GLY A 1 91 ? 4.581 4.953 -9.514 1.00 94.44 91 GLY A O 1
ATOM 713 N N . GLY A 1 92 ? 3.302 6.786 -9.796 1.00 90.38 92 GLY A N 1
ATOM 714 C CA . GLY A 1 92 ? 4.062 7.687 -8.934 1.00 90.38 92 GLY A CA 1
ATOM 715 C C . GLY A 1 92 ? 3.196 8.828 -8.400 1.00 90.38 92 GLY A C 1
ATOM 716 O O . GLY A 1 92 ? 1.987 8.870 -8.633 1.00 90.38 92 GLY A O 1
ATOM 717 N N . TYR A 1 93 ? 3.817 9.751 -7.668 1.00 85.38 93 TYR A N 1
ATOM 718 C CA . TYR A 1 93 ? 3.157 10.946 -7.139 1.00 85.38 93 TYR A CA 1
ATOM 719 C C . TYR A 1 93 ? 3.540 12.170 -7.967 1.00 85.38 93 TYR A C 1
ATOM 721 O O . TYR A 1 93 ? 4.695 12.320 -8.360 1.00 85.38 93 TYR A O 1
ATOM 729 N N . VAL A 1 94 ? 2.577 13.064 -8.184 1.00 85.00 94 VAL A N 1
ATOM 730 C CA . VAL A 1 94 ? 2.809 14.379 -8.784 1.00 85.00 94 VAL A CA 1
ATOM 731 C C . VAL A 1 94 ? 2.608 15.419 -7.697 1.00 85.00 94 VAL A C 1
ATOM 733 O O . VAL A 1 94 ? 1.527 15.493 -7.116 1.00 85.00 94 VAL A O 1
ATOM 736 N N . THR A 1 95 ? 3.648 16.197 -7.422 1.00 84.94 95 THR A N 1
ATOM 737 C CA . THR A 1 95 ? 3.541 17.368 -6.554 1.00 84.94 95 THR A CA 1
ATOM 738 C C . THR A 1 95 ? 2.905 18.504 -7.354 1.00 84.94 95 THR A C 1
ATOM 740 O O . THR A 1 95 ? 3.457 18.936 -8.364 1.00 84.94 95 THR A O 1
ATOM 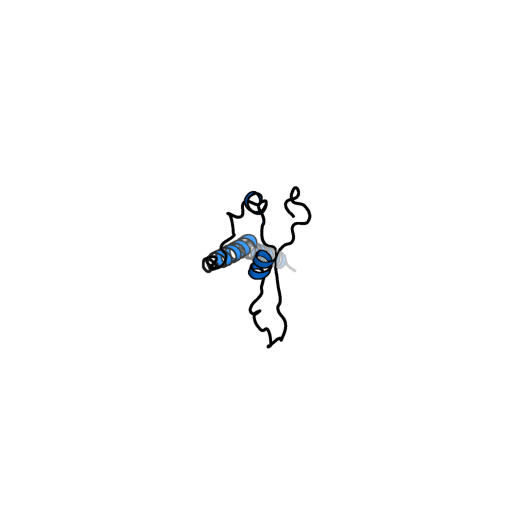743 N N . VAL A 1 96 ? 1.731 18.947 -6.922 1.00 84.31 96 VAL A N 1
ATOM 744 C CA . VAL A 1 96 ? 0.958 20.078 -7.444 1.00 84.31 96 VAL A CA 1
ATOM 745 C C . VAL A 1 96 ? 1.340 21.364 -6.707 1.00 84.31 96 VAL A C 1
ATOM 747 O O . VAL A 1 96 ? 1.500 22.398 -7.353 1.00 84.31 96 VAL A O 1
ATOM 750 N N . ASP A 1 97 ? 1.539 21.297 -5.385 1.00 83.31 97 ASP A N 1
ATOM 751 C CA . ASP A 1 97 ? 2.022 22.412 -4.562 1.00 83.31 97 ASP A CA 1
ATOM 752 C C . ASP A 1 97 ? 3.168 21.974 -3.633 1.00 83.31 97 ASP A C 1
ATOM 754 O O . ASP A 1 97 ? 3.009 21.219 -2.669 1.00 83.31 97 ASP A O 1
ATOM 758 N N . GLU A 1 98 ? 4.360 22.499 -3.914 1.00 78.62 98 GLU A N 1
ATOM 759 C CA . GLU A 1 98 ? 5.569 22.222 -3.137 1.00 78.62 98 GLU A CA 1
ATOM 760 C C . GLU A 1 98 ? 5.469 22.717 -1.685 1.00 78.62 98 GLU A C 1
ATOM 762 O O . GLU A 1 98 ? 6.061 22.116 -0.786 1.00 78.62 98 GLU A O 1
ATOM 767 N N . SER A 1 99 ? 4.712 23.788 -1.440 1.00 78.75 99 SER A N 1
ATOM 768 C CA . SER A 1 99 ? 4.596 24.440 -0.129 1.00 78.75 99 SER A CA 1
ATOM 769 C C . SER A 1 99 ? 3.594 23.725 0.772 1.00 78.75 99 SER A C 1
ATOM 771 O O . SER A 1 99 ? 3.807 23.615 1.980 1.00 78.75 99 SER 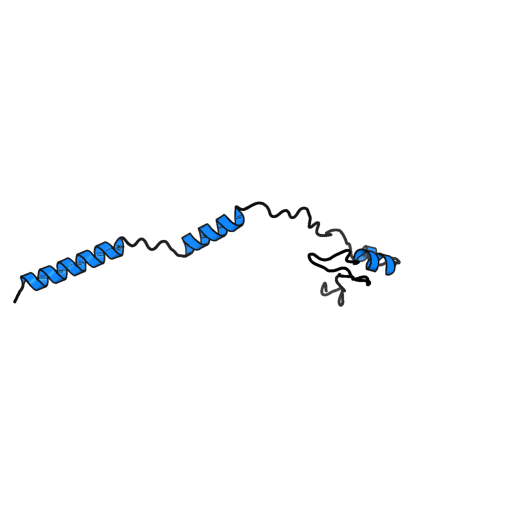A O 1
ATOM 773 N N . ALA A 1 100 ? 2.512 23.210 0.184 1.00 79.31 100 ALA A N 1
ATOM 774 C CA . ALA A 1 100 ? 1.511 22.405 0.881 1.00 79.31 100 ALA A CA 1
ATOM 775 C C . ALA A 1 100 ? 1.954 20.941 1.081 1.00 79.31 100 ALA A C 1
ATOM 777 O O . ALA A 1 100 ? 1.289 20.171 1.780 1.00 79.31 100 ALA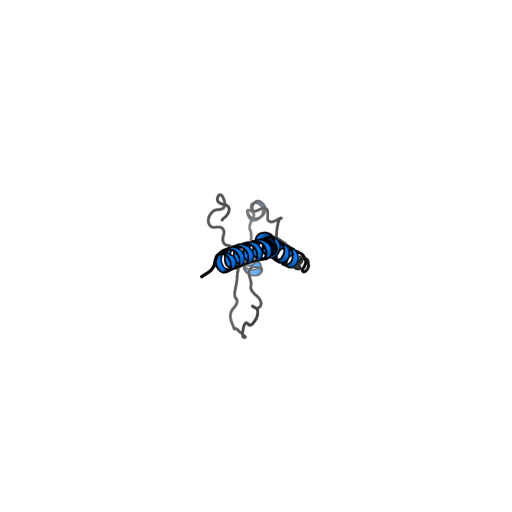 A O 1
ATOM 778 N N . GLY A 1 101 ? 3.093 20.552 0.495 1.00 59.75 101 GLY A N 1
ATOM 779 C CA . GLY A 1 101 ? 3.673 19.215 0.603 1.00 59.75 101 GLY A CA 1
ATOM 780 C C . GLY A 1 101 ? 3.006 18.164 -0.286 1.00 59.75 101 GLY A C 1
ATOM 781 O O . GLY A 1 101 ? 3.370 16.989 -0.173 1.00 59.75 101 GLY A O 1
ATOM 782 N N . ARG A 1 102 ? 2.043 18.567 -1.127 1.00 53.19 102 ARG A N 1
ATOM 783 C CA . ARG A 1 102 ? 1.391 17.790 -2.189 1.00 53.19 102 ARG A CA 1
ATOM 784 C C . ARG A 1 102 ? 0.815 18.730 -3.223 1.00 53.19 102 ARG A C 1
ATOM 786 O O . ARG A 1 102 ? 0.076 19.656 -2.840 1.00 53.19 102 ARG A O 1
#